Protein AF-A0A531LQF5-F1 (afdb_monomer_lite)

Radius of gyration: 26.64 Å; chains: 1; bounding box: 62×21×58 Å

pLDDT: mean 86.98, std 10.71, range [42.66, 97.5]

Structure (mmCIF, N/CA/C/O backbone):
data_AF-A0A531LQF5-F1
#
_entry.id   AF-A0A531LQF5-F1
#
loop_
_atom_site.group_PDB
_atom_site.id
_atom_site.type_symbol
_atom_site.label_atom_id
_atom_site.lab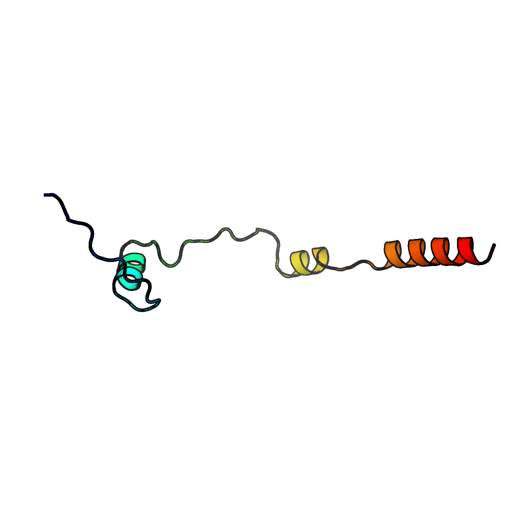el_alt_id
_atom_site.label_comp_id
_atom_site.label_asym_id
_atom_site.label_entity_id
_atom_site.label_seq_id
_atom_site.pdbx_PDB_ins_code
_atom_site.Cartn_x
_atom_site.Cartn_y
_atom_site.Cartn_z
_atom_site.occupancy
_atom_site.B_iso_or_equiv
_atom_site.auth_seq_id
_atom_site.auth_comp_id
_atom_site.auth_asym_id
_atom_site.auth_atom_id
_atom_site.pdbx_PDB_model_num
ATOM 1 N N . MET A 1 1 ? -40.928 -14.994 18.000 1.00 42.66 1 MET A N 1
ATOM 2 C CA . MET A 1 1 ? -41.097 -13.527 17.993 1.00 42.66 1 MET A CA 1
ATOM 3 C C . MET A 1 1 ? -40.422 -13.016 16.738 1.00 42.66 1 MET A C 1
ATOM 5 O O . MET A 1 1 ? -39.199 -13.010 16.690 1.00 42.66 1 MET A O 1
ATOM 9 N N . ASP A 1 2 ? -41.204 -12.692 15.711 1.00 48.81 2 ASP A N 1
ATOM 10 C CA . ASP A 1 2 ? -40.693 -12.106 14.471 1.00 48.81 2 ASP A CA 1
ATOM 11 C C . ASP A 1 2 ? -40.293 -10.652 14.720 1.00 48.81 2 ASP A C 1
ATOM 13 O O . ASP A 1 2 ? -41.137 -9.794 14.984 1.00 48.81 2 ASP A O 1
ATOM 17 N N . ALA A 1 3 ? -38.994 -10.371 14.662 1.00 62.25 3 ALA A N 1
ATOM 18 C CA . ALA A 1 3 ? -38.502 -9.005 14.602 1.00 62.25 3 ALA A CA 1
ATOM 19 C C . ALA A 1 3 ? -38.623 -8.528 13.149 1.00 62.25 3 ALA A C 1
ATOM 21 O O . ALA A 1 3 ? -37.841 -8.936 12.290 1.00 62.25 3 ALA A O 1
ATOM 22 N N . ALA A 1 4 ? -39.606 -7.673 12.856 1.00 69.50 4 ALA A N 1
ATOM 23 C CA . ALA A 1 4 ? -39.663 -6.995 11.564 1.00 69.50 4 ALA A CA 1
ATOM 24 C C . ALA A 1 4 ? -38.357 -6.191 11.362 1.00 69.50 4 ALA A C 1
ATOM 26 O O . ALA A 1 4 ? -37.969 -5.441 12.266 1.00 69.50 4 ALA A O 1
ATOM 27 N N . PRO A 1 5 ? -37.647 -6.336 10.225 1.00 67.88 5 PRO A N 1
ATOM 28 C CA . PRO A 1 5 ? -36.362 -5.678 10.031 1.00 67.88 5 PRO A CA 1
ATOM 29 C C . PRO A 1 5 ? -36.539 -4.157 10.038 1.00 67.88 5 PRO A C 1
ATOM 31 O O . PRO A 1 5 ? -37.278 -3.594 9.231 1.00 67.88 5 PRO A O 1
ATOM 34 N N . SER A 1 6 ? -35.850 -3.479 10.958 1.00 81.25 6 SER A N 1
ATOM 35 C CA . SER A 1 6 ? -35.806 -2.015 10.971 1.00 81.25 6 SER A CA 1
ATOM 36 C C . SER A 1 6 ? -34.967 -1.485 9.798 1.00 81.25 6 SER A C 1
ATOM 38 O O . SER A 1 6 ? -34.066 -2.167 9.302 1.00 81.25 6 SER A O 1
ATOM 40 N N . ARG A 1 7 ? -35.248 -0.259 9.333 1.00 86.75 7 ARG A N 1
ATOM 41 C CA . ARG A 1 7 ? -34.441 0.401 8.293 1.00 86.75 7 ARG A CA 1
ATOM 42 C C . ARG A 1 7 ? -32.988 0.521 8.774 1.00 86.75 7 ARG A C 1
ATOM 44 O O . ARG A 1 7 ? -32.764 1.055 9.861 1.00 86.75 7 ARG A O 1
ATOM 51 N N . ARG A 1 8 ? -32.032 0.042 7.965 1.00 86.31 8 ARG A N 1
ATOM 52 C CA . ARG A 1 8 ? -30.588 0.133 8.248 1.00 86.31 8 ARG A CA 1
ATOM 53 C C . ARG A 1 8 ? -30.141 1.592 8.359 1.00 86.31 8 ARG A C 1
ATOM 55 O O . ARG A 1 8 ? -30.500 2.415 7.514 1.00 86.31 8 ARG A O 1
ATOM 62 N N . ASP A 1 9 ? -29.356 1.877 9.385 1.00 86.12 9 ASP A N 1
ATOM 63 C CA . ASP A 1 9 ? -28.723 3.161 9.666 1.00 86.12 9 ASP A CA 1
ATOM 64 C C . ASP A 1 9 ? -27.240 3.092 9.277 1.00 86.12 9 ASP A C 1
ATOM 66 O O . ASP A 1 9 ? -26.410 2.564 10.007 1.00 86.12 9 ASP A O 1
ATOM 70 N N . TYR A 1 10 ? -26.903 3.618 8.099 1.00 88.56 10 TYR A N 1
ATOM 71 C CA . TYR A 1 10 ? -25.537 3.597 7.561 1.00 88.56 10 TYR A CA 1
ATOM 72 C C . TYR A 1 10 ? -24.637 4.723 8.100 1.00 88.56 10 TYR A C 1
ATOM 74 O O . TYR A 1 10 ? -23.523 4.907 7.607 1.00 88.56 10 TYR A O 1
ATOM 82 N N . SER A 1 11 ? -25.098 5.504 9.080 1.00 89.06 11 SER A N 1
ATOM 83 C CA . SER A 1 11 ? -24.259 6.513 9.724 1.00 89.06 11 SER A CA 1
ATOM 84 C C . SER A 1 11 ? -23.087 5.855 10.457 1.00 89.06 11 SER A C 1
ATOM 86 O O . SER A 1 11 ? -23.283 4.945 11.259 1.00 89.06 11 SER A O 1
ATOM 88 N N . LEU A 1 12 ? -21.867 6.366 10.249 1.00 85.94 12 LEU A N 1
ATOM 89 C CA . LEU A 1 12 ? -20.644 5.871 10.905 1.00 85.94 12 LEU A CA 1
ATOM 90 C C . LEU A 1 12 ? -20.665 6.012 12.438 1.00 85.94 12 LEU A C 1
ATOM 92 O O . LEU A 1 12 ? -19.873 5.377 13.125 1.00 85.94 12 LEU A O 1
ATOM 96 N N . VAL A 1 13 ? -21.563 6.845 12.968 1.00 90.88 13 VAL A N 1
ATOM 97 C CA . VAL A 1 13 ? -21.748 7.102 14.408 1.00 90.88 13 VAL A CA 1
ATOM 98 C C . VAL A 1 13 ? -23.180 6.805 14.874 1.00 90.88 13 VAL A C 1
ATOM 100 O O . VAL A 1 13 ? -23.568 7.171 15.983 1.00 90.88 13 VAL A O 1
ATOM 103 N N . GLY A 1 14 ? -23.987 6.190 14.005 1.00 90.19 14 GLY A N 1
ATOM 104 C CA . GLY A 1 14 ? -25.403 5.922 14.233 1.00 90.19 14 GLY A CA 1
ATOM 105 C C . GLY A 1 14 ? -25.678 4.673 15.064 1.00 90.19 14 GLY A C 1
ATOM 106 O O . GLY A 1 14 ? -24.786 4.059 15.657 1.00 90.19 14 GLY A O 1
ATOM 107 N N . ARG A 1 15 ? -26.952 4.279 15.083 1.00 91.75 15 ARG A N 1
ATOM 108 C CA . ARG A 1 15 ? -27.448 3.133 15.854 1.00 91.75 15 ARG A CA 1
ATOM 109 C C . ARG A 1 15 ? -26.751 1.841 15.445 1.00 91.75 15 ARG A C 1
ATOM 111 O O . ARG A 1 15 ? -26.256 1.122 16.308 1.00 91.75 15 ARG A O 1
ATOM 118 N N . ASP A 1 16 ? -26.700 1.552 14.147 1.00 90.69 16 ASP A N 1
ATOM 119 C CA . ASP A 1 16 ? -26.155 0.278 13.669 1.00 90.69 16 ASP A CA 1
ATOM 120 C C . ASP A 1 16 ? -24.625 0.231 13.825 1.00 90.69 16 ASP A C 1
ATOM 122 O O . ASP A 1 16 ? -24.075 -0.843 14.055 1.00 90.69 16 ASP A O 1
ATOM 126 N N . ALA A 1 17 ? -23.942 1.385 13.809 1.00 89.94 17 ALA A N 1
ATOM 127 C CA . ALA A 1 17 ? -22.522 1.487 14.153 1.00 89.94 17 ALA A CA 1
ATOM 128 C C . ALA A 1 17 ? -22.276 1.118 15.626 1.00 89.94 17 ALA A C 1
ATOM 130 O O . ALA A 1 17 ? -21.383 0.328 15.923 1.00 89.94 17 ALA A O 1
ATOM 131 N N . ARG A 1 18 ? -23.104 1.626 16.551 1.00 90.38 18 ARG A N 1
ATOM 132 C CA . ARG A 1 18 ? -23.038 1.251 17.973 1.00 90.38 18 ARG A CA 1
ATOM 133 C C . ARG A 1 18 ? -23.332 -0.236 18.181 1.00 90.38 18 ARG A C 1
ATOM 135 O O . ARG A 1 18 ? -22.577 -0.905 18.875 1.00 90.38 18 ARG A O 1
ATOM 142 N N . LEU A 1 19 ? -24.366 -0.763 17.523 1.00 90.44 19 LEU A N 1
ATOM 143 C CA . LEU A 1 19 ? -24.693 -2.191 17.563 1.00 90.44 19 LEU A CA 1
ATOM 144 C C . LEU A 1 19 ? -23.559 -3.053 16.995 1.00 90.44 19 LEU A C 1
ATOM 146 O O . LEU A 1 19 ? -23.300 -4.133 17.511 1.00 90.44 19 LEU A O 1
ATOM 150 N N . ALA A 1 20 ? -22.864 -2.605 15.949 1.00 88.75 20 ALA A N 1
ATOM 151 C CA . ALA A 1 20 ? -21.699 -3.313 15.427 1.00 88.75 20 ALA A CA 1
ATOM 152 C C . ALA A 1 20 ? -20.563 -3.374 16.461 1.00 88.75 20 ALA A C 1
ATOM 154 O O . ALA A 1 20 ? -19.902 -4.403 16.567 1.00 8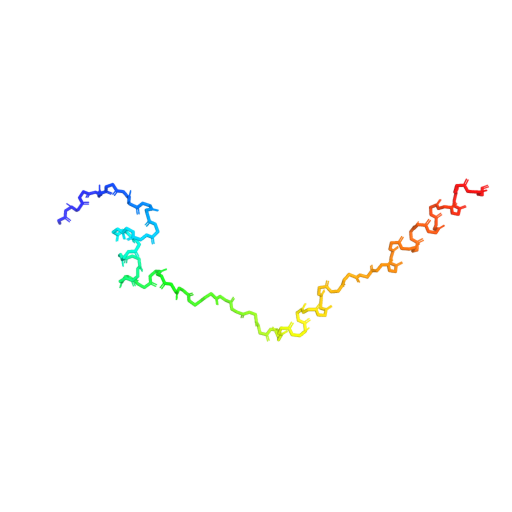8.75 20 ALA A O 1
ATOM 155 N N . VAL A 1 21 ? -20.366 -2.318 17.256 1.00 88.25 21 VAL A N 1
ATOM 156 C CA . VAL A 1 21 ? -19.400 -2.325 18.366 1.00 88.25 21 VAL A CA 1
ATOM 157 C C . VAL A 1 21 ? -19.823 -3.291 19.467 1.00 88.25 21 VAL A C 1
ATOM 159 O O . VAL A 1 21 ? -19.039 -4.151 19.856 1.00 88.25 21 VAL A O 1
ATOM 162 N N . GLU A 1 22 ? -21.071 -3.196 19.926 1.00 89.50 22 GLU A N 1
ATOM 163 C CA . GLU A 1 22 ? -21.625 -4.058 20.980 1.00 89.50 22 GLU A CA 1
ATOM 164 C C . GLU A 1 22 ? -21.607 -5.544 20.593 1.00 89.50 22 GLU A C 1
ATOM 166 O O . GLU A 1 22 ? -21.323 -6.400 21.426 1.00 89.50 22 GLU A O 1
ATOM 171 N N . ASN A 1 23 ? -21.845 -5.852 19.316 1.00 88.19 23 ASN A N 1
ATOM 172 C CA . ASN A 1 23 ? -21.806 -7.214 18.781 1.00 88.19 23 ASN A CA 1
ATOM 173 C C . ASN A 1 23 ? -20.388 -7.689 18.402 1.00 88.19 23 ASN A C 1
ATOM 175 O O . ASN A 1 23 ? -20.250 -8.768 17.827 1.00 88.19 23 ASN A O 1
ATOM 179 N N . GLY A 1 24 ? -19.338 -6.898 18.661 1.00 83.25 24 GLY A N 1
ATOM 180 C CA . GLY A 1 24 ? -17.950 -7.260 18.341 1.00 83.25 24 GLY A CA 1
ATOM 181 C C . GLY A 1 24 ? -17.626 -7.305 16.841 1.00 83.25 24 GLY A C 1
ATOM 182 O O . GLY A 1 24 ? -16.603 -7.849 16.441 1.00 83.25 24 GLY A O 1
ATOM 183 N N . LEU A 1 25 ? -18.492 -6.736 15.999 1.00 83.81 25 LEU A N 1
ATOM 184 C CA . LEU A 1 25 ? -18.261 -6.562 14.561 1.00 83.81 25 LEU A CA 1
ATOM 185 C C . LEU A 1 25 ? -17.343 -5.363 14.276 1.00 83.81 25 LEU A C 1
ATOM 187 O O . LEU A 1 25 ? -16.752 -5.275 13.200 1.00 83.81 25 LEU A O 1
ATO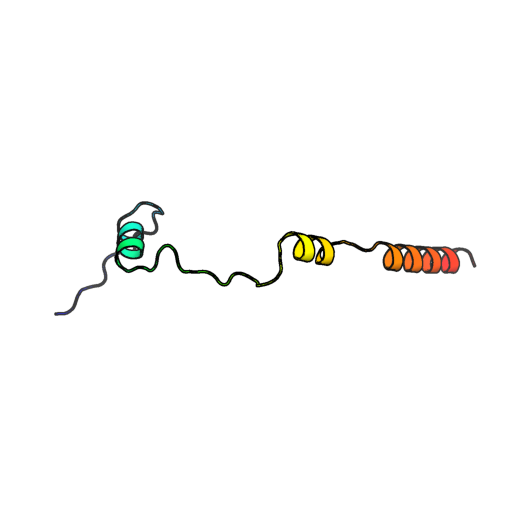M 191 N N . SER A 1 26 ? -17.225 -4.427 15.223 1.00 77.44 26 SER A N 1
ATOM 192 C CA . SER A 1 26 ? -16.230 -3.356 15.171 1.00 77.44 26 SER A CA 1
ATOM 193 C C . SER A 1 26 ? -14.911 -3.834 15.776 1.00 77.44 26 SER A C 1
ATOM 195 O O . SER A 1 26 ? -14.933 -4.469 16.827 1.00 77.44 26 SER A O 1
ATOM 197 N N . ALA A 1 27 ? -13.787 -3.448 15.171 1.00 69.44 27 ALA A N 1
ATOM 198 C CA . ALA A 1 27 ? -12.438 -3.835 15.598 1.00 69.44 27 ALA A CA 1
ATOM 199 C C . ALA A 1 27 ? -12.125 -5.333 15.434 1.00 69.44 27 ALA A C 1
ATOM 201 O O . ALA A 1 27 ? -11.474 -5.932 16.285 1.00 69.44 27 ALA A O 1
ATOM 202 N N . ALA A 1 28 ? -12.545 -5.928 14.311 1.00 72.88 28 ALA A N 1
ATOM 203 C CA . ALA A 1 28 ? -12.014 -7.223 13.901 1.00 72.88 28 ALA A CA 1
ATOM 204 C C . ALA A 1 28 ? -10.473 -7.190 13.924 1.00 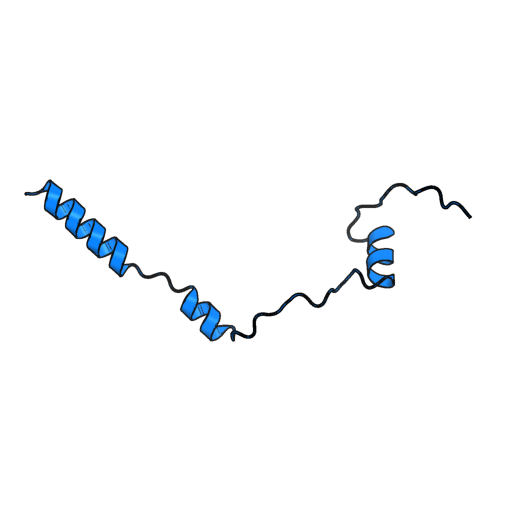72.88 28 ALA A C 1
ATOM 206 O O . ALA A 1 28 ? -9.861 -6.248 13.412 1.00 72.88 28 ALA A O 1
ATOM 207 N N . GLU A 1 29 ? -9.861 -8.215 14.515 1.00 74.31 29 GLU A N 1
ATOM 208 C CA . GLU A 1 29 ? -8.434 -8.511 14.375 1.00 74.31 29 GLU A CA 1
ATOM 209 C C . GLU A 1 29 ? -8.177 -8.832 12.899 1.00 74.31 29 GLU A C 1
ATOM 211 O O . GLU A 1 29 ? -8.367 -9.956 12.427 1.00 74.31 29 GLU A O 1
ATOM 216 N N . TRP A 1 30 ? -7.843 -7.805 12.122 1.00 76.94 30 TRP A N 1
ATOM 217 C CA . TRP A 1 30 ? -7.471 -7.979 10.728 1.00 76.94 30 TRP A CA 1
ATOM 218 C C . TRP A 1 30 ? -6.159 -8.746 10.663 1.00 76.94 30 TRP A C 1
ATOM 220 O O . TRP A 1 30 ? -5.258 -8.531 11.477 1.00 76.94 30 TRP A O 1
ATOM 230 N N . TYR A 1 31 ? -6.035 -9.615 9.663 1.00 84.31 31 TYR A N 1
ATOM 231 C CA . TYR A 1 31 ? -4.785 -10.313 9.407 1.00 84.31 31 TYR A CA 1
ATOM 232 C C . TYR A 1 31 ? -3.630 -9.308 9.296 1.00 84.31 31 TYR A C 1
ATOM 234 O O . TYR A 1 31 ? -3.639 -8.420 8.440 1.00 84.31 31 TYR A O 1
ATOM 242 N N . HIS A 1 32 ? -2.636 -9.466 10.165 1.00 83.75 32 HIS A N 1
ATOM 243 C CA . HIS A 1 32 ? -1.368 -8.762 10.082 1.00 83.75 32 HIS A CA 1
ATOM 244 C C . HIS A 1 32 ? -0.342 -9.703 9.463 1.00 83.75 32 HIS A C 1
ATOM 246 O O . HIS A 1 32 ? -0.214 -10.852 9.873 1.00 83.75 32 HIS A O 1
ATOM 252 N N . THR A 1 33 ? 0.382 -9.216 8.456 1.00 86.75 33 THR A N 1
ATOM 253 C CA . THR A 1 33 ? 1.482 -9.988 7.876 1.00 86.75 33 THR A CA 1
ATOM 254 C C . THR A 1 33 ? 2.596 -10.167 8.904 1.00 86.75 33 THR A C 1
ATOM 256 O O . THR A 1 33 ? 2.953 -9.220 9.605 1.00 86.75 33 THR A O 1
ATOM 259 N N . ASP A 1 34 ? 3.189 -11.359 8.942 1.00 93.06 34 ASP A N 1
ATOM 260 C CA . ASP A 1 34 ? 4.349 -11.655 9.794 1.00 93.06 34 ASP A CA 1
ATOM 261 C C . ASP A 1 34 ? 5.621 -10.912 9.341 1.00 93.06 34 ASP A C 1
ATOM 263 O O . ASP A 1 34 ? 6.637 -10.903 10.035 1.00 93.06 34 ASP A O 1
ATOM 267 N N . ILE A 1 35 ? 5.584 -10.285 8.159 1.00 92.94 35 ILE A N 1
ATOM 268 C CA . ILE A 1 35 ? 6.717 -9.576 7.566 1.00 92.94 35 ILE A CA 1
ATOM 269 C C . ILE A 1 35 ? 6.923 -8.232 8.286 1.00 92.94 35 ILE A C 1
ATOM 271 O O . ILE A 1 35 ? 6.048 -7.359 8.234 1.00 92.94 35 ILE A O 1
ATOM 275 N N . PRO A 1 36 ? 8.106 -7.981 8.880 1.00 94.69 36 PRO A N 1
ATOM 276 C CA . PRO A 1 36 ? 8.413 -6.698 9.497 1.00 94.69 36 PRO A CA 1
ATOM 277 C C . PRO A 1 36 ? 8.294 -5.532 8.508 1.00 94.69 36 PRO A C 1
ATOM 279 O O . PRO A 1 36 ? 8.685 -5.633 7.343 1.00 94.69 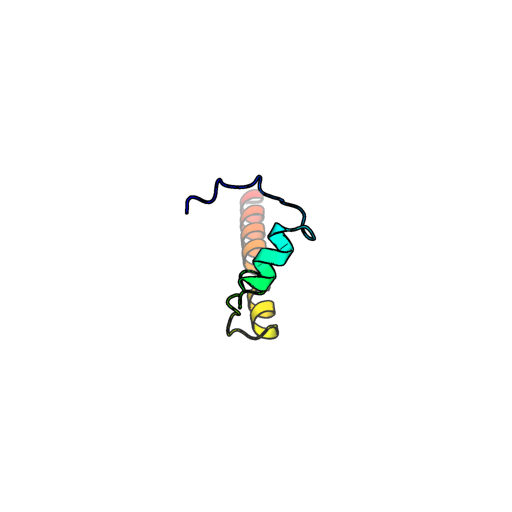36 PRO A O 1
ATOM 282 N N . ARG A 1 37 ? 7.860 -4.361 8.997 1.00 90.56 37 ARG A N 1
ATOM 283 C CA . ARG A 1 37 ? 7.661 -3.146 8.177 1.00 90.56 37 ARG A CA 1
ATOM 284 C C . ARG A 1 37 ? 8.868 -2.797 7.297 1.00 90.56 37 ARG A C 1
ATOM 286 O O . ARG A 1 37 ? 8.696 -2.337 6.171 1.00 90.56 37 ARG A O 1
ATOM 293 N N . LYS A 1 38 ? 10.085 -2.999 7.812 1.00 94.06 38 LYS A N 1
ATOM 294 C CA . LYS A 1 38 ? 11.326 -2.739 7.071 1.00 94.06 38 LYS A CA 1
ATOM 295 C C . LYS A 1 38 ? 11.450 -3.652 5.847 1.00 94.06 38 LYS A C 1
ATOM 297 O O . LYS A 1 38 ? 11.659 -3.149 4.750 1.00 94.06 38 LYS A O 1
ATOM 302 N N . GLN A 1 39 ? 11.242 -4.952 6.034 1.00 94.88 39 GLN A N 1
ATOM 303 C CA . GLN A 1 39 ? 11.310 -5.942 4.962 1.00 94.88 39 GLN A CA 1
ATOM 304 C C . GLN A 1 39 ? 10.202 -5.721 3.928 1.00 94.88 39 GLN A C 1
ATOM 306 O O . GLN A 1 39 ? 10.461 -5.770 2.731 1.00 94.88 39 GLN A O 1
ATOM 311 N N . MET A 1 40 ? 8.987 -5.380 4.368 1.00 94.06 40 MET A N 1
ATOM 312 C CA . MET A 1 40 ? 7.909 -5.020 3.442 1.00 94.06 40 MET A CA 1
ATOM 313 C C . MET A 1 40 ? 8.310 -3.837 2.547 1.00 94.06 40 MET A C 1
ATOM 315 O O . MET A 1 40 ? 8.090 -3.861 1.340 1.00 94.06 40 MET A O 1
ATOM 319 N N . LYS A 1 41 ? 8.958 -2.813 3.117 1.00 92.50 41 LYS A N 1
ATOM 320 C CA . LYS A 1 41 ? 9.427 -1.651 2.351 1.00 92.50 41 LYS A CA 1
ATOM 321 C C . LYS A 1 41 ? 10.496 -2.022 1.318 1.00 92.50 41 LYS A C 1
ATOM 323 O O . LYS A 1 41 ? 10.488 -1.460 0.228 1.00 92.50 41 LYS A O 1
ATOM 328 N N . GLU A 1 42 ? 11.391 -2.945 1.656 1.00 93.69 42 GLU A N 1
ATOM 329 C CA . GLU A 1 42 ? 12.418 -3.455 0.738 1.00 93.69 42 GLU A CA 1
ATOM 330 C C . GLU A 1 42 ? 11.786 -4.215 -0.437 1.00 93.69 42 GLU A C 1
ATOM 332 O O . GLU A 1 42 ? 12.147 -3.972 -1.583 1.00 93.69 42 GLU A O 1
ATOM 337 N N . LEU A 1 43 ? 10.767 -5.044 -0.187 1.00 91.12 43 LEU A N 1
ATOM 338 C CA . LEU A 1 43 ? 10.035 -5.755 -1.246 1.00 91.12 43 LEU A CA 1
ATOM 339 C C . LEU A 1 43 ? 9.279 -4.814 -2.198 1.00 91.12 43 LEU A C 1
ATOM 341 O O . LEU A 1 43 ? 9.079 -5.141 -3.364 1.00 91.12 43 LEU A O 1
ATOM 345 N N . MET A 1 44 ? 8.867 -3.638 -1.721 1.00 91.19 44 MET A N 1
ATOM 346 C CA . MET A 1 44 ? 8.207 -2.617 -2.542 1.00 91.19 44 MET A CA 1
ATOM 347 C C . MET A 1 44 ? 9.189 -1.785 -3.384 1.00 91.19 44 MET A C 1
ATOM 349 O O . MET A 1 44 ? 8.753 -0.901 -4.130 1.00 91.19 44 MET A O 1
ATOM 353 N N . GLN A 1 45 ? 10.501 -2.014 -3.261 1.00 90.00 45 GLN A N 1
ATOM 354 C CA . GLN A 1 45 ? 11.509 -1.260 -3.997 1.00 90.00 45 GLN A CA 1
ATOM 355 C C . GLN A 1 45 ? 11.363 -1.499 -5.504 1.00 90.00 45 GLN A C 1
ATOM 357 O O . GLN A 1 45 ? 11.550 -2.603 -6.014 1.00 90.00 45 GLN A O 1
ATOM 362 N N . ARG A 1 46 ? 11.055 -0.427 -6.239 1.00 88.50 46 ARG A N 1
ATOM 363 C CA . ARG A 1 46 ? 11.067 -0.453 -7.703 1.00 88.50 46 ARG A CA 1
ATOM 364 C C . ARG A 1 46 ? 12.501 -0.618 -8.197 1.00 88.50 46 ARG A C 1
ATOM 366 O O . ARG A 1 46 ? 13.423 -0.027 -7.639 1.00 88.50 46 ARG A O 1
ATOM 373 N N . SER A 1 47 ? 12.664 -1.416 -9.246 1.00 88.44 47 SER A N 1
ATOM 374 C CA . SER A 1 47 ? 13.949 -1.643 -9.904 1.00 88.44 47 SER A CA 1
ATOM 375 C C . SER A 1 47 ? 13.877 -1.126 -11.336 1.00 88.44 47 SER A C 1
ATOM 377 O O . SER A 1 47 ? 13.122 -1.665 -12.141 1.00 88.44 47 SER A O 1
ATOM 379 N N . ASP A 1 48 ? 14.682 -0.111 -11.654 1.00 89.06 48 ASP A N 1
ATOM 380 C CA . ASP A 1 48 ? 14.687 0.524 -12.982 1.00 89.06 48 ASP A CA 1
ATOM 381 C C . ASP A 1 48 ? 15.584 -0.210 -13.992 1.00 89.06 48 ASP A C 1
ATOM 383 O O . ASP A 1 48 ? 15.505 0.036 -15.191 1.00 89.06 48 ASP A O 1
ATOM 387 N N . GLN A 1 49 ? 16.417 -1.146 -13.529 1.00 90.88 49 GLN A N 1
ATOM 388 C CA . GLN A 1 49 ? 17.349 -1.921 -14.360 1.00 90.88 49 GLN A CA 1
ATOM 389 C C . GLN A 1 49 ? 16.683 -2.582 -15.588 1.00 90.88 49 GLN A C 1
ATOM 391 O O . GLN A 1 49 ? 17.166 -2.366 -16.702 1.00 90.88 49 GLN A O 1
ATOM 396 N N . PRO A 1 50 ? 15.556 -3.313 -15.441 1.00 90.88 50 PRO A N 1
ATOM 397 C CA . PRO A 1 50 ? 14.846 -3.884 -16.586 1.00 90.88 50 PRO A CA 1
ATOM 398 C C . PRO A 1 50 ? 14.375 -2.815 -17.582 1.00 90.88 50 PRO A C 1
ATOM 400 O O . PRO A 1 50 ? 14.618 -2.942 -18.778 1.00 90.88 50 PRO A O 1
ATOM 403 N N . ALA A 1 51 ? 13.791 -1.719 -17.088 1.00 91.19 51 ALA A N 1
ATOM 404 C CA . ALA A 1 51 ? 13.285 -0.639 -17.934 1.00 91.19 51 ALA A CA 1
ATOM 405 C C . ALA A 1 51 ? 14.409 0.077 -18.703 1.00 91.19 51 ALA A C 1
ATOM 407 O O . ALA A 1 51 ? 14.253 0.402 -19.880 1.00 91.19 51 ALA A O 1
ATOM 408 N N . ILE A 1 52 ? 15.563 0.290 -18.062 1.00 95.88 52 ILE A N 1
ATOM 409 C CA . ILE A 1 52 ? 16.747 0.882 -18.698 1.00 95.88 52 ILE A CA 1
ATOM 410 C C . ILE A 1 52 ? 17.260 -0.029 -19.814 1.00 95.88 52 ILE A C 1
ATOM 412 O O . ILE A 1 52 ? 17.506 0.448 -20.921 1.00 95.88 52 ILE A O 1
ATOM 416 N N . ARG A 1 53 ? 17.392 -1.336 -19.550 1.00 95.56 53 ARG A N 1
ATOM 417 C CA . ARG A 1 53 ? 17.818 -2.316 -20.558 1.00 95.56 53 ARG A CA 1
ATOM 418 C C . ARG A 1 53 ? 16.907 -2.277 -21.782 1.00 95.56 53 ARG A C 1
ATOM 420 O O . ARG A 1 53 ? 17.406 -2.174 -22.901 1.00 95.56 53 ARG A O 1
ATOM 427 N N . ASP A 1 54 ? 15.599 -2.333 -21.568 1.00 95.56 54 ASP A N 1
ATOM 428 C CA . ASP A 1 54 ? 14.623 -2.355 -22.658 1.00 95.56 54 ASP A CA 1
ATOM 429 C C . ASP A 1 54 ? 14.657 -1.048 -23.460 1.00 95.56 54 ASP A C 1
ATOM 431 O O . ASP A 1 54 ? 14.610 -1.070 -24.689 1.00 95.56 54 ASP A O 1
ATOM 435 N N . THR A 1 55 ? 14.851 0.086 -22.781 1.00 96.00 55 THR A N 1
ATOM 436 C CA . THR A 1 55 ? 15.009 1.396 -23.429 1.00 96.00 55 THR A CA 1
ATOM 437 C C . THR A 1 55 ? 16.261 1.448 -24.308 1.00 96.00 55 THR A C 1
ATOM 439 O O . THR A 1 55 ? 16.198 1.939 -25.433 1.00 96.00 55 THR A O 1
ATOM 442 N N . VAL A 1 56 ? 17.395 0.919 -23.833 1.00 97.25 56 VAL A N 1
ATOM 443 C CA . VAL A 1 56 ? 18.642 0.854 -24.616 1.00 97.25 56 VAL A CA 1
ATOM 444 C C . VAL A 1 56 ? 18.477 -0.040 -25.842 1.00 97.25 56 VAL A C 1
ATOM 446 O O . VAL A 1 56 ? 18.909 0.340 -26.927 1.00 97.25 56 VAL A O 1
ATOM 449 N N . ILE A 1 57 ? 17.833 -1.202 -25.694 1.00 96.75 57 ILE A N 1
ATOM 450 C CA . ILE A 1 57 ? 17.557 -2.108 -26.817 1.00 96.75 57 ILE A CA 1
ATOM 451 C C . ILE A 1 57 ? 16.655 -1.420 -27.845 1.00 96.75 57 ILE A C 1
ATOM 453 O O . ILE A 1 57 ? 16.950 -1.459 -29.037 1.00 96.75 57 ILE A O 1
ATOM 457 N N . TRP A 1 58 ? 15.586 -0.763 -27.390 1.00 97.50 58 TRP A N 1
ATOM 458 C CA . TRP A 1 58 ? 14.649 -0.059 -28.260 1.00 97.50 58 TRP A CA 1
ATOM 459 C C . TRP A 1 58 ? 15.325 1.070 -29.045 1.00 97.50 58 TRP A C 1
ATOM 461 O O . TRP A 1 58 ? 15.214 1.114 -30.267 1.00 97.50 58 TRP A O 1
ATOM 471 N N . LEU A 1 59 ? 16.080 1.941 -28.368 1.00 97.44 59 LEU A N 1
ATOM 472 C CA . LEU A 1 59 ? 16.814 3.023 -29.027 1.00 97.44 59 LEU A CA 1
ATOM 473 C C . LEU A 1 59 ? 17.910 2.489 -29.956 1.00 97.44 59 LEU A C 1
ATOM 475 O O . LEU A 1 59 ? 18.080 3.007 -31.056 1.00 97.44 59 LEU A O 1
ATOM 479 N N . GLY A 1 60 ? 18.622 1.437 -29.547 1.00 97.31 60 GLY A N 1
ATOM 480 C CA . GLY A 1 60 ? 19.640 0.786 -30.371 1.00 97.31 60 GLY A CA 1
ATOM 481 C C . GLY A 1 60 ? 19.068 0.204 -31.664 1.00 97.31 60 GLY A C 1
ATOM 482 O O . GLY A 1 60 ? 19.682 0.351 -32.714 1.00 97.31 60 GLY A O 1
ATOM 483 N N . ALA A 1 61 ? 17.873 -0.388 -31.606 1.00 96.69 61 ALA A N 1
ATOM 484 C CA . ALA A 1 61 ? 17.181 -0.930 -32.774 1.00 96.69 61 ALA A CA 1
ATOM 485 C C . ALA A 1 61 ? 16.610 0.143 -33.719 1.00 96.69 61 ALA A C 1
ATOM 487 O O . ALA A 1 61 ? 16.326 -0.167 -34.868 1.00 96.69 61 ALA A O 1
ATOM 488 N N . LEU A 1 62 ? 16.405 1.381 -33.252 1.00 95.75 62 LEU A N 1
ATOM 489 C CA . LEU A 1 62 ? 15.942 2.490 -34.099 1.00 95.75 62 LEU A CA 1
ATOM 490 C C . LEU A 1 62 ? 17.077 3.182 -34.862 1.00 95.75 62 LEU A C 1
ATOM 492 O O . LEU A 1 62 ? 16.825 3.809 -35.888 1.00 95.75 62 LEU A O 1
ATOM 496 N N . VAL A 1 63 ? 18.298 3.136 -34.327 1.00 95.31 63 VAL A N 1
ATOM 497 C CA . VAL A 1 63 ? 19.473 3.808 -34.906 1.00 95.31 63 VAL A CA 1
ATOM 498 C C . VAL A 1 63 ? 20.225 2.910 -35.898 1.00 95.31 63 VAL A C 1
ATOM 500 O O . VAL A 1 63 ? 20.936 3.434 -36.755 1.00 95.31 63 VAL A O 1
ATOM 503 N N . LEU A 1 64 ? 20.086 1.587 -35.774 1.00 81.19 64 LEU A N 1
ATOM 504 C CA . LEU A 1 64 ? 2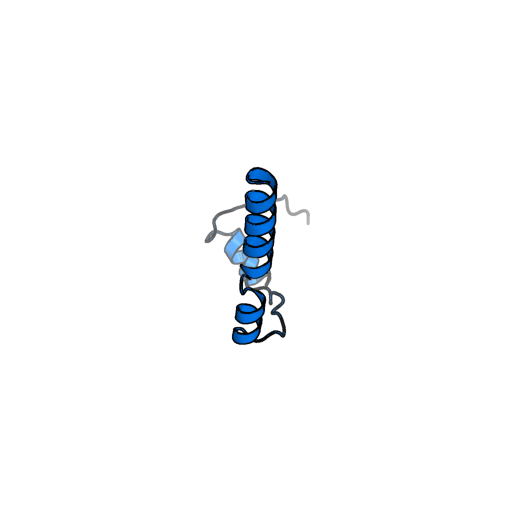0.742 0.576 -36.610 1.00 81.19 64 LEU A CA 1
ATOM 505 C C . LEU A 1 64 ? 19.879 0.208 -37.823 1.00 81.19 64 LEU A C 1
ATOM 507 O O . LEU A 1 64 ? 20.463 0.089 -38.923 1.00 81.19 64 LEU A O 1
#

Sequence (64 aa):
MDAAPSRRDYSLVGRDARLAVENGLSAAEWYHTDIPRKQMKELMQRSDQPAIRDTVIWLGALVL

Secondary structure (DSSP, 8-state):
---PPPPP---TTSHHHHHHHHTT-TT--PPPPSS-HHHHHHHT----HHHHHHHHHHHHHHH-

Foldseek 3Di:
DDDDDDDDDPDCPDDVVVVCVVVVVPPPPPDDDPDDPVRVVVVVDDDCVVVVVVVCVVVVVVVD